Protein AF-A0A257JAF1-F1 (afdb_monomer_lite)

Radius of gyration: 20.78 Å; chains: 1; bounding box: 39×46×58 Å

Secondary structure (DSSP, 8-state):
-PPPPP--SS--S---------S-EEEEEEEEEHHHHHHH-SSS--EEEEEEEEE-SEEEEEE--SS-EEEEEEETTT--B-TT-EEEEEETTS-EEEEEE--TTSEEEE-S------TT-SSTT-EEEEEEEE--SS---TTPPPPEEEEE-

Structure (mmCIF, N/CA/C/O backbone):
data_AF-A0A257JAF1-F1
#
_entry.id   AF-A0A257JAF1-F1
#
loop_
_atom_site.group_PDB
_atom_site.id
_atom_site.type_symbol
_atom_site.label_atom_id
_atom_site.label_alt_id
_atom_site.label_comp_id
_atom_site.label_asym_id
_atom_site.label_entity_id
_atom_site.label_seq_id
_atom_site.pdbx_PDB_ins_code
_atom_site.Cartn_x
_atom_site.Cartn_y
_atom_site.Cartn_z
_atom_site.occupancy
_atom_site.B_iso_or_equiv
_atom_site.auth_seq_id
_atom_site.auth_comp_id
_atom_site.auth_asym_id
_atom_site.auth_atom_id
_atom_site.pdbx_PDB_model_num
ATOM 1 N N . MET A 1 1 ? 16.110 -12.989 -18.486 1.00 51.38 1 MET A N 1
ATOM 2 C CA . MET A 1 1 ? 14.698 -13.354 -18.706 1.00 51.38 1 MET A CA 1
ATOM 3 C C . MET A 1 1 ? 14.425 -13.085 -20.165 1.00 51.38 1 MET A C 1
ATOM 5 O O . MET A 1 1 ? 14.564 -11.940 -20.575 1.00 51.38 1 MET A O 1
ATOM 9 N N . ASP A 1 2 ? 14.159 -14.128 -20.942 1.00 52.47 2 ASP A N 1
ATOM 10 C CA . ASP A 1 2 ? 13.939 -13.983 -22.379 1.00 52.47 2 ASP A CA 1
ATOM 11 C C . ASP A 1 2 ? 12.472 -13.658 -22.639 1.00 52.47 2 ASP A C 1
ATOM 13 O O . ASP A 1 2 ? 11.571 -14.295 -22.089 1.00 52.47 2 ASP A O 1
ATOM 17 N N . LEU A 1 3 ? 12.238 -12.619 -23.437 1.00 56.19 3 LEU A N 1
ATOM 18 C CA . LEU A 1 3 ? 10.892 -12.210 -23.812 1.00 56.19 3 LEU A CA 1
ATOM 19 C C . LEU A 1 3 ? 10.287 -13.243 -24.784 1.00 56.19 3 LEU A C 1
ATOM 21 O O . LEU A 1 3 ? 11.004 -13.750 -25.651 1.00 56.19 3 LEU A O 1
ATOM 25 N N . PRO A 1 4 ? 8.980 -13.548 -24.679 1.00 59.84 4 PRO A N 1
ATOM 26 C CA . PRO A 1 4 ? 8.283 -14.417 -25.622 1.00 59.84 4 PRO A CA 1
ATOM 27 C C . PRO A 1 4 ? 8.478 -13.977 -27.080 1.00 59.84 4 PRO A C 1
ATOM 29 O O . PRO A 1 4 ? 8.394 -12.790 -27.396 1.00 59.84 4 PRO A O 1
ATOM 32 N N . ALA A 1 5 ? 8.716 -14.943 -27.971 1.00 59.00 5 ALA A N 1
ATOM 33 C CA . ALA A 1 5 ? 8.877 -14.693 -29.401 1.00 59.00 5 ALA A CA 1
ATOM 34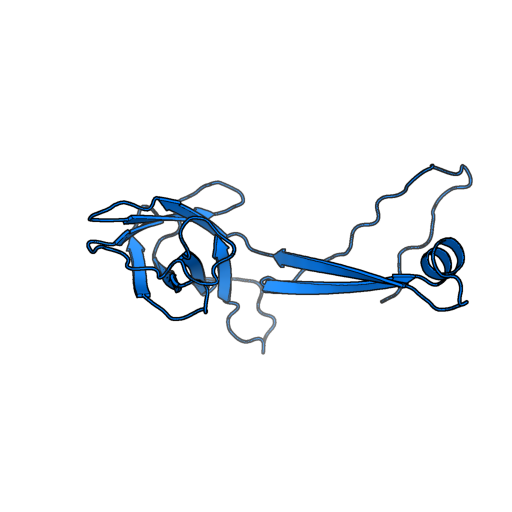 C C . ALA A 1 5 ? 7.529 -14.421 -30.097 1.00 59.00 5 ALA A C 1
ATOM 36 O O . ALA A 1 5 ? 6.511 -15.028 -29.764 1.00 59.00 5 ALA A O 1
ATOM 37 N N . LEU A 1 6 ? 7.552 -13.538 -31.101 1.00 59.78 6 LEU A N 1
ATOM 38 C CA . LEU A 1 6 ? 6.391 -13.144 -31.906 1.00 59.78 6 LEU A CA 1
ATOM 39 C C . LEU A 1 6 ? 5.778 -14.356 -32.633 1.00 59.78 6 LEU A C 1
ATOM 41 O O . LEU A 1 6 ? 6.484 -15.074 -33.344 1.00 59.78 6 LEU A O 1
ATOM 45 N N . GLN A 1 7 ? 4.460 -14.552 -32.522 1.00 59.47 7 GLN A N 1
ATOM 46 C CA . GLN A 1 7 ? 3.707 -15.468 -33.389 1.00 59.47 7 GLN A CA 1
ATOM 47 C C . GLN A 1 7 ? 2.904 -14.672 -34.435 1.00 59.47 7 GLN A C 1
ATOM 49 O O . GLN A 1 7 ? 1.971 -13.950 -34.086 1.00 59.47 7 GLN A O 1
ATOM 54 N N . GLY A 1 8 ? 3.231 -14.846 -35.723 1.00 60.41 8 GLY A N 1
ATOM 55 C CA . GLY A 1 8 ? 2.416 -14.382 -36.860 1.00 60.41 8 GLY A CA 1
ATOM 56 C C . GLY A 1 8 ? 3.054 -13.297 -37.742 1.00 60.41 8 GLY A C 1
ATOM 57 O O . GLY A 1 8 ? 3.823 -12.468 -37.271 1.00 60.41 8 GLY A O 1
ATOM 58 N N . GLY A 1 9 ? 2.736 -13.337 -39.044 1.00 58.94 9 GLY A N 1
ATOM 59 C CA . GLY A 1 9 ? 3.363 -12.531 -40.104 1.00 58.94 9 GLY A CA 1
ATOM 60 C C . GLY A 1 9 ? 2.667 -11.214 -40.469 1.00 58.94 9 GLY A C 1
ATOM 61 O O . GLY A 1 9 ? 3.108 -10.567 -41.413 1.00 58.94 9 GLY A O 1
ATOM 62 N N . ASP A 1 10 ? 1.611 -10.818 -39.753 1.00 62.03 10 ASP A N 1
ATOM 63 C CA . ASP A 1 10 ? 0.888 -9.566 -40.014 1.00 62.03 10 ASP A CA 1
ATOM 64 C C . ASP A 1 10 ? 1.233 -8.532 -38.922 1.00 62.03 10 ASP A C 1
ATOM 66 O O . ASP A 1 10 ? 1.007 -8.803 -37.733 1.00 62.03 10 ASP A O 1
ATOM 70 N N . PRO A 1 11 ? 1.836 -7.376 -39.262 1.00 57.84 11 PRO A N 1
ATOM 71 C CA . PRO A 1 11 ? 2.339 -6.432 -38.273 1.00 57.84 11 PRO A CA 1
ATOM 72 C C . PRO A 1 11 ? 1.179 -5.729 -37.561 1.00 57.84 11 PRO A C 1
ATOM 74 O O . PRO A 1 11 ? 0.606 -4.755 -38.049 1.00 57.84 11 PRO A O 1
ATOM 77 N N . ARG A 1 12 ? 0.847 -6.206 -36.359 1.00 63.00 12 ARG A N 1
ATOM 78 C CA . ARG A 1 12 ? -0.032 -5.484 -35.436 1.00 63.00 12 ARG A CA 1
ATOM 79 C C . ARG A 1 12 ? 0.712 -4.240 -34.914 1.00 63.00 12 ARG A C 1
ATOM 81 O O . ARG A 1 12 ? 1.862 -4.366 -34.495 1.00 63.00 12 ARG A O 1
ATOM 88 N N . PRO A 1 13 ? 0.098 -3.040 -34.922 1.00 62.28 13 PRO A N 1
ATOM 89 C CA . PRO A 1 13 ? 0.775 -1.785 -34.566 1.00 62.28 13 PRO A CA 1
ATOM 90 C C . PRO A 1 13 ? 1.218 -1.698 -33.094 1.00 62.28 13 PRO A C 1
ATOM 92 O O . PRO A 1 13 ? 2.053 -0.862 -32.759 1.00 62.28 13 PRO A O 1
ATOM 95 N N . PHE A 1 14 ? 0.698 -2.562 -32.220 1.00 69.75 14 PHE A N 1
ATOM 96 C CA . PHE A 1 14 ? 1.187 -2.791 -30.861 1.00 69.75 14 PHE A CA 1
ATOM 97 C C . PHE A 1 14 ? 0.813 -4.212 -30.413 1.00 69.75 14 PHE A C 1
ATOM 99 O O . PHE A 1 14 ? -0.211 -4.755 -30.831 1.00 69.75 14 PHE A O 1
ATOM 106 N N . GLU A 1 15 ? 1.641 -4.811 -29.558 1.00 71.69 15 GLU A N 1
ATOM 107 C CA . GLU A 1 15 ? 1.412 -6.126 -28.955 1.00 71.69 15 GLU A CA 1
ATOM 108 C C . GLU A 1 15 ? 1.581 -6.026 -27.438 1.00 71.69 15 GLU A C 1
ATOM 110 O O . GLU A 1 15 ? 2.452 -5.308 -26.945 1.00 71.69 15 GLU A O 1
ATOM 115 N N . VAL A 1 16 ? 0.719 -6.726 -26.700 1.00 82.69 16 VAL A N 1
ATOM 116 C CA . VAL A 1 16 ? 0.751 -6.774 -25.237 1.00 82.69 16 VAL A CA 1
ATOM 117 C C . VAL A 1 16 ? 1.288 -8.135 -24.829 1.00 82.69 16 VAL A C 1
ATOM 119 O O . VAL A 1 16 ? 0.655 -9.159 -25.076 1.00 82.69 16 VAL A O 1
ATOM 122 N N . ILE A 1 17 ? 2.458 -8.130 -24.198 1.00 82.44 17 ILE A N 1
ATOM 123 C CA . ILE A 1 17 ? 3.092 -9.323 -23.643 1.00 82.44 17 ILE A CA 1
ATOM 124 C C . ILE A 1 17 ? 2.976 -9.244 -22.122 1.00 82.44 17 ILE A C 1
ATOM 126 O O . ILE A 1 17 ? 3.363 -8.246 -21.515 1.00 82.44 17 ILE A O 1
ATOM 130 N N . GLY A 1 18 ? 2.433 -10.293 -21.505 1.00 85.00 18 GLY A N 1
ATOM 131 C CA . GLY A 1 18 ? 2.364 -10.398 -20.050 1.00 85.00 18 GLY A CA 1
ATOM 132 C C . GLY A 1 18 ? 3.727 -10.730 -19.442 1.00 85.00 18 GLY A C 1
ATOM 133 O O . GLY A 1 18 ? 4.457 -11.570 -19.966 1.00 85.00 18 GLY A O 1
ATOM 134 N N . ILE A 1 19 ? 4.047 -10.103 -18.310 1.00 88.56 19 ILE A N 1
ATOM 135 C CA . ILE A 1 19 ? 5.200 -10.458 -17.476 1.00 88.56 19 ILE A CA 1
ATOM 136 C C . ILE A 1 19 ? 4.657 -11.254 -16.283 1.00 88.56 19 ILE A C 1
ATOM 138 O O . ILE A 1 19 ? 3.928 -10.680 -15.472 1.00 88.56 19 ILE A O 1
ATOM 142 N N . PRO A 1 20 ? 4.935 -12.566 -16.178 1.00 88.12 20 PRO A N 1
ATOM 143 C CA . PRO A 1 20 ? 4.409 -13.376 -15.088 1.00 88.12 20 PRO A CA 1
ATOM 144 C C . PRO A 1 20 ? 5.118 -13.019 -13.776 1.00 88.12 20 PRO A C 1
ATOM 146 O O . PRO A 1 20 ? 6.302 -13.301 -13.611 1.00 88.12 20 PRO A O 1
ATOM 149 N N . LEU A 1 21 ? 4.382 -12.414 -12.844 1.00 88.75 21 LEU A N 1
ATOM 150 C CA . LEU A 1 21 ? 4.823 -12.158 -11.472 1.00 88.75 21 LEU A CA 1
ATOM 151 C C . LEU A 1 21 ? 4.020 -13.061 -10.535 1.00 88.75 21 LEU A C 1
ATOM 153 O O . LEU A 1 21 ? 2.852 -12.799 -10.261 1.00 88.75 21 LEU A O 1
ATOM 157 N N . THR A 1 22 ? 4.621 -14.172 -10.114 1.00 84.19 22 THR A N 1
ATOM 158 C CA . THR A 1 22 ? 3.922 -15.236 -9.373 1.00 84.19 22 THR A CA 1
ATOM 159 C C . THR A 1 22 ? 4.026 -15.105 -7.859 1.00 84.19 22 THR A C 1
ATOM 161 O O . THR A 1 22 ? 3.272 -15.754 -7.141 1.00 84.19 22 THR A O 1
ATOM 164 N N . GLU A 1 23 ? 4.965 -14.301 -7.367 1.00 84.38 23 GLU A N 1
ATOM 165 C CA . GLU A 1 23 ? 5.210 -14.129 -5.936 1.00 84.38 23 GLU A CA 1
ATOM 166 C C . GLU A 1 23 ? 4.528 -12.849 -5.425 1.00 84.38 23 GLU A C 1
ATOM 168 O O . GLU A 1 23 ? 4.681 -11.797 -6.056 1.00 84.38 23 GLU A O 1
ATOM 173 N N . PRO A 1 24 ? 3.798 -12.898 -4.294 1.00 86.81 24 PRO A N 1
ATOM 174 C CA . PRO A 1 24 ? 3.308 -11.696 -3.626 1.00 86.81 24 PRO A CA 1
ATOM 175 C C . PRO A 1 24 ? 4.450 -10.748 -3.247 1.00 86.81 24 PRO A C 1
ATOM 177 O O . PRO A 1 24 ? 5.554 -11.187 -2.924 1.00 86.81 24 PRO A O 1
ATOM 180 N N . GLY A 1 25 ? 4.174 -9.445 -3.247 1.00 88.62 25 GLY A N 1
ATOM 181 C CA . GLY A 1 25 ? 5.126 -8.414 -2.841 1.00 88.62 25 GLY A CA 1
ATOM 182 C C . GLY A 1 25 ? 5.245 -7.256 -3.826 1.00 88.62 25 GLY A C 1
ATOM 183 O O . GLY A 1 25 ? 4.540 -7.180 -4.834 1.00 88.62 25 GLY A O 1
ATOM 184 N N . TYR A 1 26 ? 6.139 -6.322 -3.504 1.00 91.56 26 TYR A N 1
ATOM 185 C CA . TYR A 1 26 ? 6.441 -5.174 -4.352 1.00 91.56 26 TYR A CA 1
ATOM 186 C C . TYR A 1 26 ? 7.624 -5.488 -5.272 1.00 91.56 26 TYR A C 1
ATOM 188 O O . TYR A 1 26 ? 8.748 -5.693 -4.815 1.00 91.56 26 TYR A O 1
ATOM 196 N N . HIS A 1 27 ? 7.361 -5.504 -6.573 1.00 92.12 27 HIS A N 1
ATOM 197 C CA . HIS A 1 27 ? 8.319 -5.792 -7.631 1.00 92.12 27 HIS A CA 1
ATOM 198 C C . HIS A 1 27 ? 8.674 -4.512 -8.378 1.00 92.12 27 HIS A C 1
ATOM 200 O O . HIS A 1 27 ? 7.805 -3.693 -8.680 1.00 92.12 27 HIS A O 1
ATOM 206 N N . VAL A 1 28 ? 9.947 -4.364 -8.735 1.00 95.00 28 VAL A N 1
ATOM 207 C CA . VAL A 1 28 ? 10.405 -3.331 -9.668 1.00 95.00 28 VAL A CA 1
ATOM 208 C C . VAL A 1 28 ? 10.855 -4.028 -10.938 1.00 95.00 28 VAL A C 1
ATOM 210 O O . VAL A 1 28 ? 11.779 -4.838 -10.914 1.00 95.00 28 VAL A O 1
ATOM 213 N N . VAL A 1 29 ? 10.193 -3.713 -12.046 1.00 93.94 29 VAL A N 1
ATOM 214 C CA . VAL A 1 29 ? 10.532 -4.250 -13.363 1.00 93.94 29 VAL A CA 1
ATOM 215 C C . VAL A 1 29 ? 11.223 -3.159 -14.161 1.00 93.94 29 VAL A C 1
ATOM 217 O O . VAL A 1 29 ? 10.673 -2.073 -14.349 1.00 93.94 29 VAL A O 1
ATOM 220 N N . GLU A 1 30 ? 12.422 -3.464 -14.646 1.00 94.62 30 GLU A N 1
ATOM 221 C CA . GLU A 1 30 ? 13.171 -2.637 -15.584 1.00 94.62 30 GLU A CA 1
ATOM 222 C C . GLU A 1 30 ? 13.385 -3.416 -16.883 1.00 94.62 30 GLU A C 1
ATOM 224 O O . GLU A 1 30 ? 13.796 -4.576 -16.863 1.00 94.62 30 GLU A O 1
ATOM 229 N N . ILE A 1 31 ? 13.100 -2.774 -18.015 1.00 91.88 31 ILE A N 1
ATOM 230 C CA . ILE A 1 31 ? 13.300 -3.348 -19.345 1.00 91.88 31 ILE A CA 1
ATOM 231 C C . ILE A 1 31 ? 14.227 -2.438 -20.138 1.00 91.88 31 ILE A C 1
ATOM 233 O O . ILE A 1 31 ? 13.923 -1.264 -20.361 1.00 91.88 31 ILE A O 1
ATOM 237 N N . GLU A 1 32 ? 15.337 -3.005 -20.599 1.00 94.62 32 GLU A N 1
ATOM 238 C CA . GLU A 1 32 ? 16.243 -2.369 -21.547 1.00 94.62 32 GLU A CA 1
ATOM 239 C C . GLU A 1 32 ? 15.691 -2.478 -22.977 1.00 94.62 32 GLU A C 1
ATOM 241 O O . GLU A 1 32 ? 15.257 -3.540 -23.424 1.00 94.62 32 GLU A O 1
ATOM 246 N N . SER A 1 33 ? 15.738 -1.380 -23.731 1.00 92.62 33 SER A N 1
ATOM 247 C CA . SER A 1 33 ? 15.380 -1.350 -25.144 1.00 92.62 33 SER A CA 1
ATOM 248 C C . SER A 1 33 ? 16.388 -0.549 -25.959 1.00 92.62 33 SER A C 1
ATOM 250 O O . SER A 1 33 ? 16.388 0.687 -25.986 1.00 92.62 33 SER A O 1
ATOM 252 N N . GLY A 1 34 ? 17.216 -1.277 -26.712 1.00 93.38 34 GLY A N 1
ATOM 253 C CA . GLY A 1 34 ? 18.100 -0.690 -27.717 1.00 93.38 34 GLY A CA 1
ATOM 254 C C . GLY A 1 34 ? 17.331 -0.007 -28.854 1.00 93.38 34 GLY A C 1
ATOM 255 O O . GLY A 1 34 ? 17.742 1.050 -29.326 1.00 93.38 34 GLY A O 1
ATOM 256 N N . ARG A 1 35 ? 16.181 -0.563 -29.267 1.00 90.94 35 ARG A N 1
ATOM 257 C CA . ARG A 1 35 ? 15.337 0.013 -30.332 1.00 90.94 35 ARG A CA 1
ATOM 258 C C . ARG A 1 35 ? 14.718 1.345 -29.913 1.00 90.94 35 ARG A C 1
ATOM 260 O O . ARG A 1 35 ? 14.685 2.279 -30.713 1.00 90.94 35 ARG A O 1
ATOM 267 N N . LEU A 1 36 ? 14.244 1.438 -28.670 1.00 91.50 36 LEU A N 1
ATOM 268 C CA . LEU A 1 36 ? 13.712 2.683 -28.121 1.00 91.50 36 LEU A CA 1
ATOM 269 C C . LEU A 1 36 ? 14.810 3.747 -28.039 1.00 91.50 36 LEU A C 1
ATOM 271 O O . LEU A 1 36 ? 14.611 4.865 -28.504 1.00 91.50 36 LEU A O 1
ATOM 275 N N . GLY A 1 37 ? 15.988 3.366 -27.539 1.00 95.56 37 GLY A N 1
ATOM 276 C CA . GLY A 1 37 ? 17.147 4.252 -27.474 1.00 95.56 37 GLY A CA 1
ATOM 277 C C . GLY A 1 37 ? 17.557 4.810 -28.837 1.00 95.56 37 GLY A C 1
ATOM 278 O O . GLY A 1 37 ? 17.667 6.020 -28.987 1.00 95.56 37 GLY A O 1
ATOM 279 N N . GLN A 1 38 ? 17.653 3.965 -29.869 1.00 94.69 38 GLN A N 1
ATOM 280 C CA . GLN A 1 38 ? 17.933 4.406 -31.246 1.00 94.69 38 GLN A CA 1
ATOM 281 C C . GLN A 1 38 ? 16.879 5.363 -31.821 1.00 94.69 38 GLN A C 1
ATOM 283 O O . GLN A 1 38 ? 17.188 6.124 -32.733 1.00 94.69 38 GLN A O 1
ATOM 288 N N . SER A 1 39 ? 15.641 5.301 -31.325 1.00 93.31 39 SER A N 1
ATOM 289 C CA . SER A 1 39 ? 14.531 6.116 -31.828 1.00 93.31 39 SER A CA 1
ATOM 290 C C . SER A 1 39 ? 14.417 7.472 -31.124 1.00 93.31 39 SER A C 1
ATOM 292 O O . SER A 1 39 ? 13.867 8.402 -31.707 1.00 93.31 39 SER A O 1
ATOM 294 N N . LEU A 1 40 ? 14.898 7.588 -29.879 1.00 94.75 40 LEU A N 1
ATOM 295 C CA . LEU A 1 40 ? 14.667 8.759 -29.021 1.00 94.75 40 LEU A CA 1
ATOM 296 C C . LEU A 1 40 ? 15.943 9.468 -28.548 1.00 94.75 40 LEU A C 1
ATOM 298 O O . LEU A 1 40 ? 15.869 10.626 -28.140 1.00 94.75 40 LEU A O 1
ATOM 302 N N . LEU A 1 41 ? 17.104 8.807 -28.576 1.00 94.50 41 LEU A N 1
ATOM 303 C CA . LEU A 1 41 ? 18.366 9.377 -28.106 1.00 94.50 41 LEU A CA 1
ATOM 304 C C . LEU A 1 41 ? 19.248 9.821 -29.276 1.00 94.50 41 LEU A C 1
ATOM 306 O O . LEU A 1 41 ? 19.366 9.140 -30.291 1.00 94.50 41 LEU A O 1
ATOM 310 N N . ALA A 1 42 ? 19.925 10.960 -29.106 1.00 93.44 42 ALA A N 1
ATOM 311 C CA . ALA A 1 42 ? 20.915 11.444 -30.071 1.00 93.44 42 ALA A CA 1
ATOM 312 C C . ALA A 1 42 ? 22.175 10.557 -30.109 1.00 93.44 42 ALA A C 1
ATOM 314 O O . ALA A 1 42 ? 22.805 10.395 -31.153 1.00 93.44 42 ALA A O 1
ATOM 315 N N . SER A 1 43 ? 22.547 9.975 -28.966 1.00 91.94 43 SER A N 1
ATOM 316 C CA . SER A 1 43 ? 23.598 8.965 -28.864 1.00 91.94 43 SER A CA 1
ATOM 317 C C . SER A 1 43 ? 23.009 7.565 -29.052 1.00 91.94 43 SER A C 1
ATOM 319 O O . SER A 1 43 ? 21.896 7.280 -28.619 1.00 91.94 43 SER A O 1
ATOM 321 N N . LYS A 1 44 ? 23.769 6.652 -29.672 1.00 89.06 44 LYS A N 1
ATOM 322 C CA . LYS A 1 44 ? 23.367 5.244 -29.852 1.00 89.06 44 LYS A CA 1
ATOM 323 C C . LYS A 1 44 ? 23.509 4.449 -28.546 1.00 89.06 44 LYS A C 1
ATOM 325 O O . LYS A 1 44 ? 24.353 3.562 -28.448 1.00 89.06 44 LYS A O 1
ATOM 330 N N . ALA A 1 45 ? 22.705 4.794 -27.548 1.00 95.31 45 ALA A N 1
ATOM 331 C CA . ALA A 1 45 ? 22.631 4.128 -26.251 1.00 95.31 45 ALA A CA 1
ATOM 332 C C . ALA A 1 45 ? 21.253 3.463 -26.061 1.00 95.31 45 ALA A C 1
ATOM 334 O O . ALA A 1 45 ? 20.283 3.907 -26.680 1.00 95.31 45 ALA A O 1
ATOM 335 N N . PRO A 1 46 ? 21.134 2.406 -25.237 1.00 96.06 46 PRO A N 1
ATOM 336 C CA . PRO A 1 46 ? 19.837 1.840 -24.881 1.00 96.06 46 PRO A CA 1
ATOM 337 C C . PRO A 1 46 ? 19.049 2.774 -23.950 1.00 96.06 46 PRO A C 1
ATOM 339 O O . PRO A 1 46 ? 19.623 3.563 -23.199 1.00 96.06 46 PRO A O 1
ATOM 342 N N . MET A 1 47 ? 17.720 2.655 -23.976 1.00 95.69 47 MET A N 1
ATOM 343 C CA . MET A 1 47 ? 16.833 3.255 -22.973 1.00 95.69 47 MET A CA 1
ATOM 344 C C . MET A 1 47 ? 16.277 2.191 -22.033 1.00 95.69 47 MET A C 1
ATOM 346 O O . MET A 1 47 ? 16.105 1.045 -22.435 1.00 95.69 47 MET A O 1
ATOM 350 N N . TYR A 1 48 ? 15.936 2.600 -20.812 1.00 95.06 48 TYR A N 1
ATOM 351 C CA . TYR A 1 48 ? 15.355 1.736 -19.787 1.00 95.06 48 TYR A CA 1
ATOM 352 C C . TYR A 1 48 ? 13.970 2.247 -19.406 1.00 95.06 48 TYR A C 1
ATOM 354 O O . TYR A 1 48 ? 13.802 3.434 -19.118 1.00 95.06 48 TYR A O 1
ATOM 362 N N . VAL A 1 49 ? 12.984 1.354 -19.392 1.00 93.06 49 VAL A N 1
ATOM 363 C CA . VAL A 1 49 ? 11.626 1.639 -18.914 1.00 93.06 49 VAL A CA 1
ATOM 364 C C . VAL A 1 49 ? 11.428 0.912 -17.594 1.00 93.06 49 VAL A C 1
ATOM 366 O O . VAL A 1 49 ? 11.752 -0.268 -17.490 1.00 93.06 49 VAL A O 1
ATOM 369 N N . ARG A 1 50 ? 10.922 1.622 -16.583 1.00 94.88 50 ARG A N 1
ATOM 370 C CA . ARG A 1 50 ? 10.776 1.121 -15.212 1.00 94.88 50 ARG A CA 1
ATOM 371 C C . ARG A 1 50 ? 9.332 1.227 -14.760 1.00 94.88 50 ARG A C 1
ATOM 373 O O . ARG A 1 50 ? 8.677 2.226 -15.048 1.00 94.88 50 ARG A O 1
ATOM 380 N N . THR A 1 51 ? 8.866 0.238 -14.010 1.00 95.12 51 THR A N 1
ATOM 381 C CA . THR A 1 51 ? 7.569 0.292 -13.334 1.00 95.12 51 THR A CA 1
ATOM 382 C C . THR A 1 51 ? 7.607 -0.470 -12.011 1.00 95.12 51 THR A C 1
ATOM 384 O O . THR A 1 51 ? 8.369 -1.428 -11.862 1.00 95.12 51 THR A O 1
ATOM 387 N N . GLY A 1 52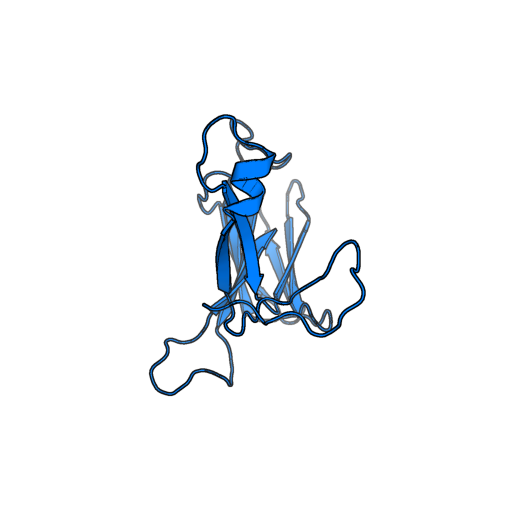 ? 6.809 -0.017 -11.046 1.00 94.75 52 GLY A N 1
ATOM 388 C CA . GLY A 1 52 ? 6.589 -0.691 -9.768 1.00 94.75 52 GLY A CA 1
ATOM 389 C C . GLY A 1 52 ? 5.258 -1.434 -9.790 1.00 94.75 52 GLY A C 1
ATOM 390 O O . GLY A 1 52 ? 4.269 -0.912 -10.302 1.00 94.75 52 GLY A O 1
ATOM 391 N N . ILE A 1 53 ? 5.229 -2.655 -9.260 1.00 94.38 53 ILE A N 1
ATOM 392 C CA . ILE A 1 53 ? 4.050 -3.525 -9.259 1.00 94.38 53 ILE A CA 1
ATOM 393 C C . ILE A 1 53 ? 3.888 -4.113 -7.862 1.00 94.38 53 ILE A C 1
ATOM 395 O O . ILE A 1 53 ? 4.812 -4.729 -7.344 1.00 94.38 53 ILE A O 1
ATOM 399 N N . LEU A 1 54 ? 2.713 -3.951 -7.260 1.00 94.06 54 LEU A N 1
ATOM 400 C CA . LEU A 1 54 ? 2.364 -4.615 -6.008 1.00 94.06 54 LEU A CA 1
ATOM 401 C C . LEU A 1 54 ? 1.465 -5.816 -6.310 1.00 94.06 54 LEU A C 1
ATOM 403 O O . LEU A 1 54 ? 0.328 -5.647 -6.745 1.00 94.06 54 LEU A O 1
ATOM 407 N N . VAL A 1 55 ? 1.984 -7.022 -6.087 1.00 93.38 55 VAL A N 1
ATOM 408 C CA . VAL A 1 55 ? 1.224 -8.271 -6.186 1.00 93.38 55 VAL A CA 1
ATOM 409 C C . VAL A 1 55 ? 0.671 -8.586 -4.800 1.00 93.38 55 VAL A C 1
ATOM 411 O O . VAL A 1 55 ? 1.420 -8.975 -3.908 1.00 93.38 55 VAL A O 1
ATOM 414 N N . THR A 1 56 ? -0.631 -8.385 -4.614 1.00 93.69 56 THR A N 1
ATOM 415 C CA . THR A 1 56 ? -1.318 -8.568 -3.329 1.00 93.69 56 THR A CA 1
ATOM 416 C C . THR A 1 56 ? -2.763 -9.008 -3.545 1.00 93.69 56 THR A C 1
ATOM 418 O O . THR A 1 56 ? -3.353 -8.691 -4.580 1.00 93.69 56 THR A O 1
ATOM 421 N N . ASN A 1 57 ? -3.349 -9.713 -2.572 1.00 94.12 57 ASN A N 1
ATOM 422 C CA . ASN A 1 57 ? -4.800 -9.884 -2.486 1.00 94.12 57 ASN A CA 1
ATOM 423 C C . ASN A 1 57 ? -5.414 -9.059 -1.342 1.00 94.12 57 ASN A C 1
ATOM 425 O O . ASN A 1 57 ? -6.549 -9.314 -0.943 1.00 94.12 57 ASN A O 1
ATOM 429 N N . LEU A 1 58 ? -4.700 -8.069 -0.807 1.00 96.12 58 LEU A N 1
ATOM 430 C CA . LEU A 1 58 ? -5.235 -7.098 0.140 1.00 96.12 58 LEU A CA 1
ATOM 431 C C . LEU A 1 58 ? -5.639 -5.809 -0.586 1.00 96.12 58 LEU A C 1
ATOM 433 O O . LEU A 1 58 ? -4.923 -5.288 -1.438 1.00 96.12 58 LEU A O 1
ATOM 437 N N . GLY A 1 59 ? -6.790 -5.265 -0.211 1.00 96.31 59 GLY A N 1
ATOM 438 C CA . GLY A 1 59 ? -7.198 -3.898 -0.507 1.00 96.31 59 GLY A CA 1
ATOM 439 C C . GLY A 1 59 ? -7.293 -3.115 0.795 1.00 96.31 59 GLY A C 1
ATOM 440 O O . GLY A 1 59 ? -7.958 -3.562 1.728 1.00 96.31 59 GLY A O 1
ATOM 441 N N . VAL A 1 60 ? -6.642 -1.953 0.875 1.00 97.25 60 VAL A N 1
ATOM 442 C CA . VAL A 1 60 ? -6.759 -1.040 2.020 1.00 97.25 60 VAL A CA 1
ATOM 443 C C . VAL A 1 60 ? -7.476 0.236 1.596 1.00 97.25 60 VAL A C 1
ATOM 445 O O . VAL A 1 60 ? -7.114 0.892 0.624 1.00 97.25 60 VAL A O 1
ATOM 448 N N . HIS A 1 61 ? -8.519 0.586 2.341 1.00 97.31 61 HIS A N 1
ATOM 449 C CA . HIS A 1 61 ? -9.274 1.819 2.174 1.00 97.31 61 HIS A CA 1
ATOM 450 C C . HIS A 1 61 ? -9.081 2.676 3.413 1.00 97.31 61 HIS A C 1
ATOM 452 O O . HIS A 1 61 ? -9.178 2.173 4.534 1.00 97.31 61 HIS A O 1
ATOM 458 N N . PHE A 1 62 ? -8.859 3.971 3.225 1.00 96.38 62 PHE A N 1
ATOM 459 C CA . PHE A 1 62 ? -8.643 4.884 4.335 1.00 96.38 62 PHE A CA 1
ATOM 460 C C . PHE A 1 62 ? -9.583 6.081 4.258 1.00 96.38 62 PHE A C 1
ATOM 462 O O . PHE A 1 62 ? -9.701 6.742 3.226 1.00 96.38 62 PHE A O 1
ATOM 469 N N . LYS A 1 63 ? -10.259 6.364 5.372 1.00 95.56 63 LYS A N 1
ATOM 470 C CA . LYS A 1 63 ? -11.073 7.564 5.549 1.00 95.56 63 LYS A CA 1
ATOM 471 C C . LYS A 1 63 ? -10.496 8.380 6.707 1.00 95.56 63 LYS A C 1
ATOM 473 O O . LYS A 1 63 ? -10.711 7.995 7.862 1.00 95.56 63 LYS A O 1
ATOM 478 N N . PRO A 1 64 ? -9.802 9.497 6.429 1.00 93.00 64 PRO A N 1
ATOM 479 C CA . PRO A 1 64 ? -9.367 10.401 7.478 1.00 93.00 64 PRO A CA 1
ATOM 480 C C . PRO A 1 64 ? -10.563 11.158 8.067 1.00 93.00 64 PRO A C 1
ATOM 482 O O . PRO A 1 64 ? -11.524 11.496 7.368 1.00 93.00 64 PRO A O 1
ATOM 485 N N . GLY A 1 65 ? -10.482 11.467 9.355 1.00 92.44 65 GLY A N 1
ATOM 486 C CA . GLY A 1 65 ? -11.366 12.412 10.030 1.00 92.44 65 GLY A CA 1
ATOM 487 C C . GLY A 1 65 ? -10.593 13.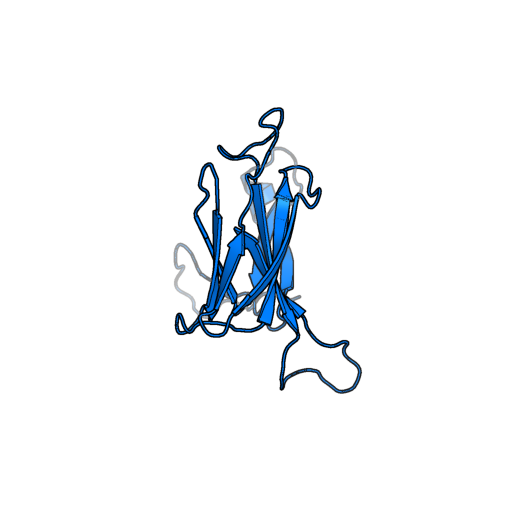230 11.062 1.00 92.44 65 GLY A C 1
ATOM 488 O O . GLY A 1 65 ? -9.448 12.919 11.378 1.00 92.44 65 GLY A O 1
ATOM 489 N N . ARG A 1 66 ? -11.209 14.311 11.560 1.00 91.50 66 ARG A N 1
ATOM 490 C CA . ARG A 1 66 ? -10.540 15.258 12.476 1.00 91.50 66 ARG A CA 1
ATOM 491 C C . ARG A 1 66 ? -10.184 14.619 13.819 1.00 91.50 66 ARG A C 1
ATOM 493 O O . ARG A 1 66 ? -9.052 14.730 14.261 1.00 91.50 66 ARG A O 1
ATOM 500 N N . GLU A 1 67 ? -11.148 13.925 14.416 1.00 94.12 67 GLU A N 1
ATOM 501 C CA . GLU A 1 67 ? -11.007 13.307 15.744 1.00 94.12 67 GLU A CA 1
ATOM 502 C C . GLU A 1 67 ? -10.766 11.797 15.678 1.00 94.12 67 GLU A C 1
ATOM 504 O O . GLU A 1 67 ? -10.272 11.182 16.619 1.00 94.12 67 GLU A O 1
ATOM 509 N N . SER A 1 68 ? -11.165 11.175 14.569 1.00 96.06 68 SER A N 1
ATOM 510 C CA . SER A 1 68 ? -11.007 9.743 14.349 1.00 96.06 68 SER A CA 1
ATOM 511 C C . SER A 1 68 ? -10.893 9.433 12.867 1.00 96.06 68 SER A C 1
ATOM 513 O O . SER A 1 68 ? -11.425 10.159 12.028 1.00 96.06 68 SER A O 1
ATOM 515 N N . SER A 1 69 ? -10.202 8.344 12.555 1.00 96.75 69 SER A N 1
ATOM 516 C CA . SER A 1 69 ? -10.031 7.839 11.192 1.00 96.75 69 SER A CA 1
ATOM 517 C C . SER A 1 69 ? -10.361 6.350 11.130 1.00 96.75 69 SER A C 1
ATOM 519 O O . SER A 1 69 ? -10.407 5.664 12.154 1.00 96.75 69 SER A O 1
ATOM 521 N N . LEU A 1 70 ? -10.603 5.841 9.926 1.00 98.00 70 LEU A N 1
ATOM 522 C CA . LEU A 1 70 ? -10.933 4.437 9.702 1.00 98.00 70 LEU A CA 1
ATOM 523 C C . LEU A 1 70 ? -10.075 3.872 8.575 1.00 98.00 70 LEU A C 1
ATOM 525 O O . LEU A 1 70 ? -10.118 4.382 7.455 1.00 98.00 70 LEU A O 1
ATOM 529 N N . ALA A 1 71 ? -9.367 2.784 8.864 1.00 98.31 71 ALA A N 1
ATOM 530 C CA . ALA A 1 71 ? -8.859 1.886 7.838 1.00 98.31 71 ALA A CA 1
ATOM 531 C C . ALA A 1 71 ? -9.811 0.692 7.691 1.00 98.31 71 ALA A C 1
ATOM 533 O O . ALA A 1 71 ? -10.284 0.141 8.687 1.00 98.31 71 ALA A O 1
ATOM 534 N N . TRP A 1 72 ? -10.092 0.288 6.457 1.00 98.50 72 TRP A N 1
ATOM 535 C CA . TRP A 1 72 ? -10.875 -0.902 6.143 1.00 98.50 72 TRP A CA 1
ATOM 536 C C . TRP A 1 72 ? -10.087 -1.777 5.175 1.00 98.50 72 TRP A C 1
ATOM 538 O O . TRP A 1 72 ? -9.741 -1.331 4.082 1.00 98.50 72 TRP A O 1
ATOM 548 N N . VAL A 1 73 ? -9.772 -2.999 5.600 1.00 98.50 73 VAL A N 1
ATOM 549 C CA . VAL A 1 73 ? -9.000 -3.971 4.827 1.00 98.50 73 VAL A CA 1
ATOM 550 C C . VAL A 1 73 ? -9.934 -5.056 4.310 1.00 98.50 73 VAL A C 1
ATOM 552 O O . VAL A 1 73 ? -10.675 -5.685 5.074 1.00 98.50 73 VAL A O 1
ATOM 555 N N . THR A 1 74 ? -9.883 -5.276 3.002 1.00 98.12 74 THR A N 1
ATOM 556 C CA . THR A 1 74 ? -10.666 -6.286 2.294 1.00 98.12 74 THR A CA 1
ATOM 557 C C . THR A 1 74 ? -9.771 -7.189 1.449 1.00 98.12 74 THR A C 1
ATOM 559 O O . THR A 1 74 ? -8.603 -6.875 1.222 1.00 98.12 74 THR A O 1
ATOM 562 N N . SER A 1 75 ? -10.298 -8.326 0.995 1.00 96.88 75 SER A N 1
ATOM 563 C CA . SER A 1 75 ? -9.662 -9.104 -0.060 1.00 96.88 75 SER A CA 1
ATOM 564 C C . SER A 1 75 ? -9.884 -8.402 -1.398 1.00 96.88 75 SER A C 1
ATOM 566 O O . SER A 1 75 ? -11.003 -7.984 -1.700 1.00 96.88 75 SER A O 1
ATOM 568 N N . LEU A 1 76 ? -8.836 -8.257 -2.201 1.00 95.50 76 LEU A N 1
ATOM 569 C CA . LEU A 1 76 ? -8.899 -7.514 -3.459 1.00 95.50 76 LEU A CA 1
ATOM 570 C C . LEU A 1 76 ? -9.800 -8.214 -4.489 1.00 95.50 76 LEU A C 1
ATOM 572 O O . LEU A 1 76 ? -10.514 -7.564 -5.246 1.00 95.50 76 LEU A O 1
ATOM 576 N N . ASP A 1 77 ? -9.800 -9.544 -4.484 1.00 94.81 77 ASP A N 1
ATOM 577 C CA . ASP A 1 77 ? -10.542 -10.387 -5.421 1.00 94.81 77 ASP A CA 1
ATOM 578 C C . ASP A 1 77 ? -12.063 -10.435 -5.189 1.00 94.81 77 ASP A C 1
ATOM 580 O O . ASP A 1 77 ? -12.833 -10.598 -6.136 1.00 94.81 77 ASP A O 1
ATOM 584 N N . ARG A 1 78 ? -12.509 -10.337 -3.931 1.00 96.31 78 ARG A N 1
ATOM 585 C CA . ARG A 1 78 ? -13.913 -10.560 -3.534 1.00 96.31 78 ARG A CA 1
ATOM 586 C C . ARG A 1 78 ? -14.491 -9.469 -2.639 1.00 96.31 78 ARG A C 1
ATOM 588 O O . ARG A 1 78 ? -15.647 -9.589 -2.237 1.00 96.31 78 ARG A O 1
ATOM 595 N N . ALA A 1 79 ? -13.711 -8.442 -2.304 1.00 96.12 79 ALA A N 1
ATOM 596 C CA . ALA A 1 79 ? -14.084 -7.375 -1.376 1.00 96.12 79 ALA A CA 1
ATOM 597 C C . ALA A 1 79 ? -14.565 -7.896 -0.004 1.00 96.12 79 ALA A C 1
ATOM 599 O O . ALA A 1 79 ? -15.413 -7.284 0.648 1.00 96.12 79 ALA A O 1
ATOM 600 N N . GLN A 1 80 ? -14.051 -9.048 0.444 1.00 97.94 80 GLN A N 1
ATOM 601 C CA . GLN A 1 80 ? -14.434 -9.632 1.733 1.00 97.94 80 GLN A CA 1
ATOM 602 C C . GLN A 1 80 ? -13.614 -9.013 2.866 1.00 97.94 80 GLN A C 1
ATOM 604 O O . GLN A 1 80 ? -12.417 -8.817 2.683 1.00 97.94 80 GLN A O 1
ATOM 609 N N . PRO A 1 81 ? -14.192 -8.745 4.048 1.00 98.12 81 PRO A N 1
ATOM 610 C CA . PRO A 1 81 ? -13.429 -8.233 5.181 1.00 98.12 81 PRO A CA 1
ATOM 611 C C . PRO A 1 81 ? -12.254 -9.134 5.583 1.00 98.12 81 PRO A C 1
ATOM 613 O O . PRO A 1 81 ? -12.426 -10.343 5.738 1.00 98.12 81 PRO A O 1
ATOM 616 N N . VAL A 1 82 ? -11.078 -8.544 5.817 1.00 97.88 82 VAL A N 1
ATOM 617 C CA . VAL A 1 82 ? -9.889 -9.271 6.291 1.00 97.88 82 VAL A CA 1
ATOM 618 C C . VAL A 1 82 ? -9.632 -8.933 7.753 1.00 97.88 82 VAL A C 1
ATOM 620 O O . VAL A 1 82 ? -9.178 -7.836 8.077 1.00 97.88 82 VAL A O 1
ATOM 623 N N . ALA A 1 83 ? -9.908 -9.885 8.643 1.00 97.94 83 ALA A N 1
ATOM 624 C CA . ALA A 1 83 ? -9.703 -9.735 10.081 1.00 97.94 83 ALA A CA 1
ATOM 625 C C . ALA A 1 83 ? -8.244 -9.977 10.510 1.00 97.94 83 ALA A C 1
ATOM 627 O O . ALA A 1 83 ? -7.542 -10.850 9.981 1.00 97.94 83 ALA A O 1
ATOM 628 N N . GLY A 1 84 ? -7.791 -9.237 11.523 1.00 97.44 84 GLY A N 1
ATOM 629 C CA . GLY A 1 84 ? -6.445 -9.339 12.084 1.00 97.44 84 GLY A CA 1
ATOM 630 C C . GLY A 1 84 ? -5.328 -9.022 11.087 1.00 97.44 84 GLY A C 1
ATOM 631 O O . GLY A 1 84 ? -4.269 -9.643 11.175 1.00 97.44 84 GLY A O 1
ATOM 632 N N . ALA A 1 85 ? -5.580 -8.164 10.098 1.00 97.69 85 ALA A N 1
ATOM 633 C CA . ALA A 1 85 ? -4.527 -7.521 9.319 1.00 97.69 85 ALA A CA 1
ATOM 634 C C . ALA A 1 85 ? -3.896 -6.423 10.181 1.00 97.69 85 ALA A C 1
ATOM 636 O O . ALA A 1 85 ? -4.614 -5.674 10.848 1.00 97.69 85 ALA A O 1
ATOM 637 N N . GLU A 1 86 ? -2.572 -6.341 10.191 1.00 98.19 86 GLU A N 1
ATOM 638 C CA . GLU A 1 86 ? -1.847 -5.248 10.827 1.00 98.19 86 GLU A CA 1
ATOM 639 C C . GLU A 1 86 ? -1.980 -4.004 9.958 1.00 98.19 86 GLU A C 1
ATOM 641 O O . GLU A 1 86 ? -1.789 -4.065 8.749 1.00 98.19 86 GLU A O 1
ATOM 646 N N . VAL A 1 87 ? -2.314 -2.871 10.565 1.00 98.38 87 VAL A N 1
ATOM 647 C CA . VAL A 1 87 ? -2.427 -1.582 9.884 1.00 98.38 87 VAL A CA 1
ATOM 648 C C . VAL A 1 87 ? -1.474 -0.605 10.549 1.00 98.38 87 VAL A C 1
ATOM 650 O O . VAL A 1 87 ? -1.521 -0.423 11.768 1.00 98.38 87 VAL A O 1
ATOM 653 N N . THR A 1 88 ? -0.639 0.056 9.750 1.00 98.00 88 THR A N 1
ATOM 654 C CA . THR A 1 88 ? 0.191 1.176 10.203 1.00 98.00 88 THR A CA 1
ATOM 655 C C . THR A 1 88 ? -0.156 2.419 9.400 1.00 98.00 88 THR A C 1
ATOM 657 O O . THR A 1 88 ? -0.176 2.401 8.172 1.00 98.00 88 THR A O 1
ATOM 660 N N . VAL A 1 89 ? -0.404 3.520 10.105 1.00 96.69 89 VAL A N 1
ATOM 661 C CA . VAL A 1 89 ? -0.490 4.847 9.496 1.00 96.69 89 VAL A CA 1
ATOM 662 C C . VAL A 1 89 ? 0.863 5.516 9.664 1.00 96.69 89 VAL A C 1
ATOM 664 O O . VAL A 1 89 ? 1.354 5.646 10.787 1.00 96.69 89 VAL A O 1
ATOM 667 N N . HIS A 1 90 ? 1.451 5.943 8.558 1.00 94.44 90 HIS A N 1
ATOM 668 C CA . HIS A 1 90 ? 2.702 6.678 8.506 1.00 94.44 90 HIS A CA 1
ATOM 669 C C . HIS A 1 90 ? 2.447 8.130 8.097 1.00 94.44 90 HIS A C 1
ATOM 671 O O . HIS A 1 90 ? 1.466 8.421 7.411 1.00 94.44 90 HIS A O 1
ATOM 677 N N . ASP A 1 91 ? 3.349 9.031 8.475 1.00 91.38 91 ASP A N 1
ATOM 678 C CA . ASP A 1 91 ? 3.500 10.287 7.743 1.00 91.38 91 ASP A CA 1
ATOM 679 C C . ASP A 1 91 ? 4.204 10.049 6.393 1.00 91.38 91 ASP A C 1
ATOM 681 O O . ASP A 1 91 ? 4.690 8.951 6.100 1.00 91.38 91 ASP A O 1
ATOM 685 N N . CYS A 1 92 ? 4.293 11.086 5.561 1.00 87.50 92 CYS A N 1
ATOM 686 C CA . CYS A 1 92 ? 4.874 10.984 4.222 1.00 87.50 92 CYS A CA 1
ATOM 687 C C . CYS A 1 92 ? 6.389 10.708 4.205 1.00 87.50 92 CYS A C 1
ATOM 689 O O . CYS A 1 92 ? 6.939 10.420 3.144 1.00 87.50 92 CYS A O 1
ATOM 691 N N . THR A 1 93 ? 7.066 10.769 5.358 1.00 88.06 93 THR A N 1
ATOM 692 C CA . THR A 1 93 ? 8.477 10.374 5.510 1.00 88.06 93 THR A CA 1
ATOM 693 C C . THR A 1 93 ? 8.634 8.910 5.929 1.00 88.06 93 THR A C 1
ATOM 695 O O . THR A 1 93 ? 9.751 8.411 6.049 1.00 88.06 93 THR A O 1
ATOM 698 N N . GLY A 1 94 ? 7.518 8.204 6.144 1.00 89.19 94 GLY A N 1
ATOM 699 C CA . GLY A 1 94 ? 7.483 6.819 6.601 1.00 89.19 94 GLY A CA 1
ATOM 700 C C . GLY A 1 94 ? 7.475 6.667 8.124 1.00 89.19 94 GLY A C 1
ATOM 701 O O . GLY A 1 94 ? 7.471 5.534 8.620 1.00 89.19 94 GLY A O 1
ATOM 702 N N . LYS A 1 95 ? 7.436 7.760 8.900 1.00 92.00 95 LYS A N 1
ATOM 703 C CA . LYS A 1 95 ? 7.387 7.680 10.366 1.00 92.00 95 LYS A CA 1
ATOM 704 C C . LYS A 1 95 ? 6.015 7.158 10.806 1.00 92.00 95 LYS A C 1
ATOM 706 O O . LYS A 1 95 ? 5.002 7.734 10.420 1.00 92.00 95 LYS A O 1
ATOM 711 N N . PRO A 1 96 ? 5.948 6.113 11.649 1.00 95.19 96 PRO A N 1
ATOM 712 C CA . PRO A 1 96 ? 4.677 5.589 12.134 1.00 95.19 96 PRO A CA 1
ATOM 713 C C . PRO A 1 96 ? 4.006 6.588 13.090 1.00 95.19 96 PRO A C 1
ATOM 715 O O . PRO A 1 96 ? 4.598 6.996 14.091 1.00 95.19 96 PRO A O 1
ATOM 718 N N . LEU A 1 97 ? 2.759 6.945 12.791 1.00 95.19 97 LEU A N 1
ATOM 719 C CA . LEU A 1 97 ? 1.884 7.779 13.620 1.00 95.19 97 LEU A CA 1
ATOM 720 C C . LEU A 1 97 ? 0.930 6.929 14.465 1.00 95.19 97 LEU A C 1
ATOM 722 O O . LEU A 1 97 ? 0.589 7.300 15.586 1.00 95.19 97 LEU A O 1
ATOM 726 N N . TRP A 1 98 ? 0.501 5.784 13.931 1.00 97.56 98 TRP A N 1
ATOM 727 C CA . TRP A 1 98 ? -0.421 4.873 14.604 1.00 97.56 98 TRP A CA 1
ATOM 728 C C . TRP A 1 98 ? -0.248 3.434 14.107 1.00 97.56 98 TRP A C 1
ATOM 730 O O . TRP A 1 98 ? 0.116 3.217 12.950 1.00 97.56 98 TRP A O 1
ATOM 740 N N . ARG A 1 99 ? -0.534 2.453 14.971 1.00 98.12 99 ARG A N 1
ATOM 741 C CA . ARG A 1 99 ? -0.590 1.023 14.633 1.00 98.12 99 ARG A CA 1
ATOM 742 C C . ARG A 1 99 ? -1.781 0.347 15.297 1.00 98.12 99 ARG A C 1
ATOM 744 O O . ARG A 1 99 ? -2.100 0.652 16.444 1.00 98.12 99 ARG A O 1
ATOM 751 N N . GLY A 1 100 ? -2.357 -0.634 14.616 1.00 98.06 100 GLY A N 1
ATOM 752 C CA . GLY A 1 100 ? -3.387 -1.500 15.174 1.00 98.06 100 GLY A CA 1
ATOM 753 C C . GLY A 1 100 ? -3.679 -2.691 14.276 1.00 98.06 100 GLY A C 1
ATOM 754 O O . GLY A 1 100 ? -2.956 -2.953 13.319 1.00 98.06 100 GLY A O 1
ATOM 755 N N . THR A 1 101 ? -4.735 -3.429 14.600 1.00 98.31 101 THR A N 1
ATOM 756 C CA . THR A 1 101 ? -5.180 -4.589 13.823 1.00 98.31 101 THR A CA 1
ATOM 757 C C . THR A 1 101 ? -6.653 -4.466 13.468 1.00 98.31 101 THR A C 1
ATOM 759 O O . THR A 1 101 ? -7.417 -3.809 14.179 1.00 98.31 101 THR A O 1
ATOM 762 N N . THR A 1 102 ? -7.053 -5.063 12.349 1.00 98.69 102 THR A N 1
ATOM 763 C CA . THR A 1 102 ? -8.452 -5.055 11.923 1.00 98.69 102 THR A CA 1
ATOM 764 C C . THR A 1 102 ? -9.327 -5.999 12.749 1.00 98.69 102 THR A C 1
ATOM 766 O O . THR A 1 102 ? -8.918 -7.107 13.104 1.00 98.69 102 THR A O 1
ATOM 769 N N . ASP A 1 103 ? -10.560 -5.574 13.020 1.00 98.44 103 ASP A N 1
ATOM 770 C CA . ASP A 1 103 ? -11.603 -6.379 13.658 1.00 98.44 103 ASP A CA 1
ATOM 771 C C . ASP A 1 103 ? -12.189 -7.450 12.711 1.00 98.44 103 ASP A C 1
ATOM 773 O O . ASP A 1 103 ? -11.762 -7.613 11.566 1.00 98.44 103 ASP A O 1
ATOM 777 N N . ALA A 1 104 ? -13.200 -8.191 13.178 1.00 98.19 104 ALA A N 1
ATOM 778 C CA . ALA A 1 104 ? -13.890 -9.218 12.389 1.00 98.19 104 ALA A CA 1
ATOM 779 C C . ALA A 1 104 ? -14.573 -8.673 11.116 1.00 98.19 104 ALA A C 1
ATOM 781 O O . ALA A 1 104 ? -14.887 -9.434 10.204 1.00 98.19 104 ALA A O 1
ATOM 782 N N . GLN A 1 105 ? -14.806 -7.363 11.049 1.00 98.31 105 GLN A N 1
ATOM 783 C CA . GLN A 1 105 ? -15.369 -6.647 9.908 1.00 98.31 105 GLN A CA 1
ATOM 784 C C . GLN A 1 105 ? -14.277 -5.983 9.052 1.00 98.31 105 GLN A C 1
ATOM 786 O O . GLN A 1 105 ? -14.592 -5.195 8.157 1.00 98.31 105 GLN A O 1
ATOM 791 N N . GLY A 1 106 ? -13.002 -6.316 9.280 1.00 98.31 106 GLY A N 1
ATOM 792 C CA . GLY A 1 106 ? -11.867 -5.802 8.520 1.00 98.31 106 GLY A CA 1
ATOM 793 C C . GLY A 1 106 ? -11.523 -4.352 8.849 1.00 98.31 106 GLY A C 1
ATOM 794 O O . GLY A 1 106 ? -10.803 -3.709 8.094 1.00 98.31 106 GLY A O 1
ATOM 795 N N . ARG A 1 107 ? -12.043 -3.794 9.944 1.00 98.62 107 ARG A N 1
ATOM 796 C CA . ARG A 1 107 ? -11.904 -2.373 10.280 1.00 98.62 107 ARG A CA 1
ATOM 797 C C . ARG A 1 107 ? -10.852 -2.163 11.351 1.00 98.62 107 ARG A C 1
ATOM 799 O O . ARG A 1 107 ? -10.866 -2.842 12.371 1.00 98.62 107 ARG A O 1
ATOM 806 N N . ALA A 1 108 ? -10.010 -1.159 11.166 1.00 98.62 108 ALA A N 1
ATOM 807 C CA . ALA A 1 108 ? -9.134 -0.640 12.202 1.00 98.62 108 ALA A CA 1
ATOM 808 C C . ALA A 1 108 ? -9.560 0.804 12.510 1.00 98.62 108 ALA A C 1
ATOM 810 O O . ALA A 1 108 ? -9.366 1.714 11.699 1.00 98.62 108 ALA A O 1
ATOM 811 N N . LEU A 1 109 ? -10.216 0.994 13.659 1.00 98.06 109 LEU A N 1
ATOM 812 C CA . LEU A 1 109 ? -10.684 2.305 14.104 1.00 98.06 109 LEU A CA 1
ATOM 813 C C . LEU A 1 109 ? -9.560 3.042 14.836 1.00 98.06 109 LEU A C 1
ATOM 815 O O . LEU A 1 109 ? -9.002 2.537 15.808 1.00 98.06 109 LEU A O 1
ATOM 819 N N . ILE A 1 110 ? -9.276 4.262 14.393 1.00 97.81 110 ILE A N 1
ATOM 820 C CA . ILE A 1 110 ? -8.232 5.123 14.943 1.00 97.81 110 ILE A CA 1
ATOM 821 C C . ILE A 1 110 ? -8.936 6.209 15.750 1.00 97.81 110 ILE A C 1
ATOM 823 O O . ILE A 1 110 ? -9.484 7.151 15.181 1.00 97.81 110 ILE A O 1
ATOM 827 N N . GLN A 1 111 ? -8.972 6.053 17.073 1.00 96.75 111 GLN A N 1
ATOM 828 C CA . GLN A 1 111 ? -9.677 6.955 17.997 1.00 96.75 111 GLN A CA 1
ATOM 829 C C . GLN A 1 111 ? -8.771 8.089 18.499 1.00 96.75 111 GLN A C 1
ATOM 831 O O . GLN A 1 111 ? -8.706 8.372 19.692 1.00 96.75 111 GLN A O 1
ATOM 836 N N . GLN A 1 112 ? -8.022 8.690 17.580 1.00 95.06 112 GLN A N 1
ATOM 837 C CA . GLN A 1 112 ? -7.183 9.850 17.844 1.00 95.06 112 GLN A CA 1
ATOM 838 C C . GLN A 1 112 ? -7.047 10.692 16.568 1.00 95.06 112 GLN A C 1
ATOM 840 O O . GLN A 1 112 ? -7.088 10.130 15.464 1.00 95.06 112 GLN A O 1
ATOM 845 N N . PRO A 1 113 ? -6.820 12.007 16.699 1.00 93.12 113 PRO A N 1
ATOM 846 C CA . PRO A 1 113 ? -6.337 12.822 15.596 1.00 93.12 113 PRO A CA 1
ATOM 847 C C . PRO A 1 113 ? -5.022 12.266 15.036 1.00 93.12 113 PRO A C 1
ATOM 849 O O . PRO A 1 113 ? -4.164 11.770 15.773 1.00 93.12 113 PRO A O 1
ATOM 852 N N . LEU A 1 114 ? -4.858 12.358 13.718 1.00 91.94 114 LEU A N 1
ATOM 853 C CA . LEU A 1 114 ? -3.614 12.023 13.031 1.00 91.94 114 LEU A CA 1
ATOM 854 C C . LEU A 1 114 ? -2.946 13.316 12.576 1.00 91.94 114 LEU A C 1
ATOM 856 O O . LEU A 1 114 ? -3.391 13.960 11.628 1.00 91.94 114 LEU A O 1
ATOM 860 N N . GLU A 1 115 ? -1.880 13.699 13.269 1.00 83.12 115 GLU A N 1
ATOM 861 C CA . GLU A 1 115 ? -1.093 14.877 12.920 1.00 83.12 115 GLU A CA 1
ATOM 862 C C . GLU A 1 115 ? -0.025 14.503 11.888 1.00 83.12 115 GLU A C 1
ATOM 864 O O . GLU A 1 115 ? 1.056 14.025 12.229 1.00 83.12 115 GLU A O 1
ATOM 869 N N . ALA A 1 116 ? -0.335 14.718 10.610 1.00 74.44 116 ALA A N 1
ATOM 870 C CA . ALA A 1 11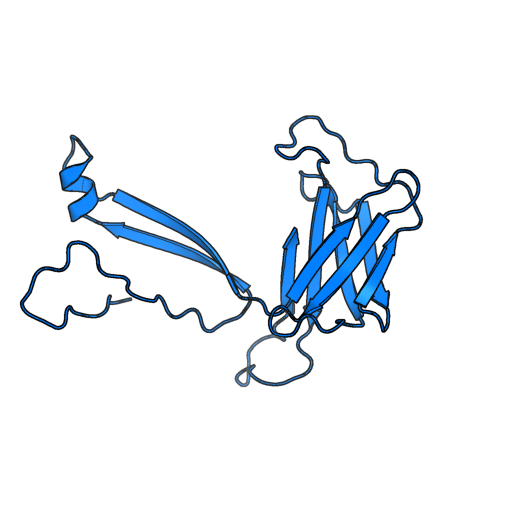6 ? 0.656 14.699 9.543 1.00 74.44 116 ALA A CA 1
ATOM 871 C C . ALA A 1 116 ? 1.118 16.129 9.246 1.00 74.44 116 ALA A C 1
ATOM 873 O O . ALA A 1 116 ? 0.310 17.027 9.000 1.00 74.44 116 ALA A O 1
ATOM 874 N N . GLY A 1 117 ? 2.432 16.352 9.270 1.00 70.56 117 GLY A N 1
ATOM 875 C CA . GLY A 1 117 ? 3.006 17.591 8.758 1.00 70.56 117 GLY A CA 1
ATOM 876 C C . GLY A 1 117 ? 2.861 17.635 7.238 1.00 70.56 117 GLY A C 1
ATOM 877 O O . GLY A 1 117 ? 3.199 16.672 6.566 1.00 70.56 117 GLY A O 1
ATOM 878 N N . TYR A 1 118 ? 2.379 18.749 6.687 1.00 70.44 118 TYR A N 1
ATOM 879 C CA . TYR A 1 118 ? 2.190 18.901 5.235 1.00 70.44 118 TYR A CA 1
ATOM 880 C C . TYR A 1 118 ? 3.466 19.321 4.492 1.00 70.44 118 TYR A C 1
ATOM 882 O O . TYR A 1 118 ? 3.530 19.251 3.265 1.00 70.44 118 TYR A O 1
ATOM 890 N N . GLN A 1 119 ? 4.482 19.808 5.211 1.00 74.69 119 GLN A N 1
ATOM 891 C CA . GLN A 1 119 ? 5.680 20.347 4.575 1.00 74.69 119 GLN A CA 1
ATOM 892 C C . GLN A 1 119 ? 6.508 19.236 3.929 1.00 74.69 119 GLN A C 1
ATOM 894 O O . GLN A 1 119 ? 7.009 18.349 4.611 1.00 74.69 119 GLN A O 1
ATOM 899 N N . GLY A 1 120 ? 6.668 19.319 2.608 1.00 75.31 120 GLY A N 1
ATOM 900 C CA . GLY A 1 120 ? 7.449 18.356 1.831 1.00 75.31 120 GLY A CA 1
ATOM 901 C C . GLY A 1 120 ? 6.684 17.100 1.406 1.00 75.31 120 GLY A C 1
ATOM 902 O O . GLY A 1 120 ? 7.272 16.249 0.744 1.00 75.31 120 GLY A O 1
ATOM 903 N N . CYS A 1 121 ? 5.391 16.982 1.726 1.00 81.19 121 CYS A N 1
ATOM 904 C CA . CYS A 1 121 ? 4.574 15.863 1.264 1.00 81.19 121 CYS A CA 1
ATOM 905 C C . CYS A 1 121 ? 3.975 16.140 -0.121 1.00 81.19 121 CYS A C 1
ATOM 907 O O . CYS A 1 121 ? 3.447 17.218 -0.382 1.00 81.19 121 CYS A O 1
ATOM 909 N N . VAL A 1 122 ? 4.014 15.135 -0.999 1.00 73.38 122 VAL A N 1
ATOM 910 C CA . VAL A 1 122 ? 3.461 15.219 -2.365 1.00 73.38 122 VAL A CA 1
ATOM 911 C C . VAL A 1 122 ? 1.928 15.046 -2.381 1.00 73.38 122 VAL A C 1
ATOM 913 O O . VAL A 1 122 ? 1.273 15.466 -3.328 1.00 73.38 122 VAL A O 1
ATOM 916 N N . HIS A 1 123 ? 1.347 14.453 -1.329 1.00 66.38 123 HIS A N 1
ATOM 917 C CA . HIS A 1 123 ? -0.088 14.155 -1.202 1.00 66.38 123 HIS A CA 1
ATOM 918 C C . HIS A 1 123 ? -0.813 15.084 -0.214 1.00 66.38 123 HIS A C 1
ATOM 920 O O . HIS A 1 123 ? -0.265 15.418 0.837 1.00 66.38 123 HIS A O 1
ATOM 926 N N . GLU A 1 124 ? -2.082 15.409 -0.509 1.00 61.88 124 GLU A N 1
ATOM 927 C CA . GLU A 1 124 ? -2.914 16.410 0.196 1.00 61.88 124 GLU A CA 1
ATOM 928 C C . GLU A 1 124 ? -3.091 16.184 1.710 1.00 61.88 124 GLU A C 1
ATOM 930 O O . GLU A 1 124 ? -3.392 17.129 2.436 1.00 61.88 124 GLU A O 1
ATOM 935 N N . HIS A 1 125 ? -2.883 14.962 2.209 1.00 69.62 125 HIS A N 1
ATOM 936 C CA . HIS A 1 125 ? -3.000 14.636 3.637 1.00 69.62 125 HIS A CA 1
ATOM 937 C C . HIS A 1 125 ? -1.681 14.237 4.303 1.00 69.62 125 HIS A C 1
ATOM 939 O O . HIS A 1 125 ? -1.657 14.077 5.517 1.00 69.62 125 HIS A O 1
ATOM 945 N N . GLY A 1 126 ? -0.594 14.059 3.542 1.00 85.19 126 GLY A N 1
ATOM 946 C CA . GLY A 1 126 ? 0.704 13.650 4.091 1.00 85.19 126 GLY A CA 1
ATOM 947 C C . GLY A 1 126 ? 0.701 12.308 4.836 1.00 85.19 126 GLY A C 1
ATOM 948 O O . GLY A 1 126 ? 1.615 12.062 5.618 1.00 85.19 126 GLY A O 1
ATOM 949 N N . LEU A 1 127 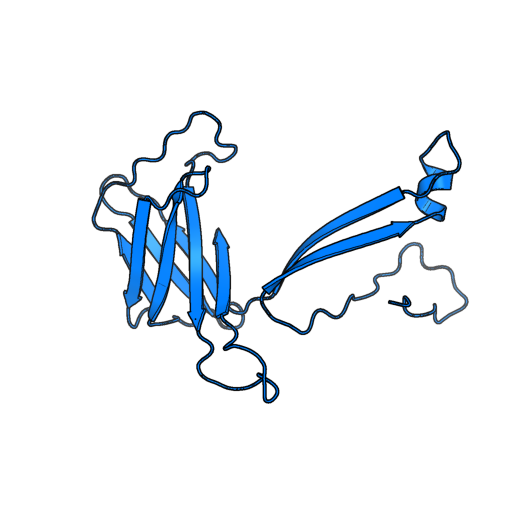? -0.310 11.463 4.618 1.00 91.19 127 LEU A N 1
ATOM 950 C CA . LEU A 1 127 ? -0.449 10.146 5.236 1.00 91.19 127 LEU A CA 1
ATOM 951 C C . LEU A 1 127 ? -0.147 9.048 4.217 1.00 91.19 127 LEU A C 1
ATOM 953 O O . LEU A 1 127 ? -0.501 9.177 3.048 1.00 91.19 127 LEU A O 1
ATOM 957 N N . PHE A 1 128 ? 0.471 7.972 4.691 1.00 92.56 128 PHE A N 1
ATOM 958 C CA . PHE A 1 128 ? 0.710 6.744 3.939 1.00 92.56 128 PHE A CA 1
ATOM 959 C C . PHE A 1 128 ? 0.265 5.560 4.793 1.00 92.56 128 PHE A C 1
ATOM 961 O O . PHE A 1 128 ? 0.734 5.398 5.923 1.00 92.56 128 PHE A O 1
ATOM 968 N N . ILE A 1 129 ? -0.676 4.758 4.301 1.00 96.00 129 ILE A N 1
ATOM 969 C CA . ILE A 1 129 ? -1.298 3.694 5.087 1.00 96.00 129 ILE A CA 1
ATOM 970 C C . ILE A 1 129 ? -0.833 2.361 4.535 1.00 96.00 129 ILE A C 1
ATOM 972 O O . ILE A 1 129 ? -0.994 2.091 3.352 1.00 96.00 129 ILE A O 1
ATOM 976 N N . THR A 1 130 ? -0.300 1.508 5.403 1.00 96.81 130 THR A N 1
ATOM 977 C CA . THR A 1 130 ? 0.054 0.130 5.063 1.00 96.81 130 THR A CA 1
ATOM 978 C C . THR A 1 130 ? -0.861 -0.840 5.793 1.00 96.81 130 THR A C 1
ATOM 980 O O . THR A 1 130 ? -1.237 -0.613 6.947 1.00 96.81 130 THR A O 1
ATOM 983 N N . ALA A 1 131 ? -1.222 -1.924 5.117 1.00 97.69 131 ALA A N 1
ATOM 984 C CA . ALA A 1 131 ? -1.908 -3.063 5.699 1.00 97.69 131 ALA A CA 1
ATOM 985 C C . ALA A 1 131 ? -1.147 -4.338 5.343 1.00 97.69 131 ALA A C 1
ATOM 987 O O . ALA A 1 131 ? -0.833 -4.550 4.174 1.00 97.69 131 ALA A O 1
ATOM 988 N N . SER A 1 132 ? -0.871 -5.190 6.324 1.00 95.50 132 SER A N 1
ATOM 989 C CA . SER A 1 132 ? -0.203 -6.465 6.103 1.00 95.50 132 SER A CA 1
ATOM 990 C C . SER A 1 132 ? -0.923 -7.615 6.792 1.00 95.50 132 SER A C 1
ATOM 992 O O . SER A 1 132 ? -1.573 -7.463 7.830 1.00 95.50 132 SER A O 1
ATOM 994 N N . LYS A 1 133 ? -0.823 -8.804 6.204 1.00 94.31 133 LYS A N 1
ATOM 995 C CA . LYS A 1 133 ? -1.361 -10.028 6.790 1.00 94.31 133 LYS A CA 1
ATOM 996 C C . LYS A 1 133 ? -0.378 -11.161 6.550 1.00 94.31 133 LYS A C 1
ATOM 998 O O . LYS A 1 133 ? 0.001 -11.425 5.413 1.00 94.31 133 LYS A O 1
ATOM 1003 N N . ALA A 1 134 ? 0.013 -11.840 7.624 1.00 86.38 134 ALA A N 1
ATOM 1004 C CA . ALA A 1 134 ? 0.710 -13.110 7.495 1.00 86.38 134 ALA A CA 1
ATOM 1005 C C . ALA A 1 134 ? -0.219 -14.110 6.793 1.00 86.38 134 ALA A C 1
ATOM 1007 O O . ALA A 1 134 ? -1.359 -14.300 7.234 1.00 86.38 134 ALA A O 1
ATOM 1008 N N . ASP A 1 135 ? 0.257 -14.724 5.711 1.00 69.25 135 ASP A N 1
ATOM 1009 C CA . ASP A 1 135 ? -0.450 -15.809 5.036 1.00 69.25 135 ASP A CA 1
ATOM 1010 C C . ASP A 1 135 ? -0.819 -16.913 6.049 1.00 69.25 135 ASP A C 1
ATOM 1012 O O . ASP A 1 135 ? 0.024 -17.385 6.814 1.00 69.25 135 ASP A O 1
ATOM 1016 N N . ALA A 1 136 ? -2.098 -17.299 6.078 1.00 55.97 136 ALA A N 1
ATOM 1017 C CA . ALA A 1 136 ? -2.595 -18.366 6.940 1.00 55.97 136 ALA A CA 1
ATOM 1018 C C . ALA A 1 136 ? -2.491 -19.769 6.302 1.00 55.97 136 ALA A C 1
ATOM 1020 O O . ALA A 1 136 ? -2.583 -20.744 7.047 1.00 55.97 136 ALA A O 1
ATOM 1021 N N . ALA A 1 137 ? -2.294 -19.903 4.980 1.00 45.44 137 ALA A N 1
ATOM 1022 C CA . ALA A 1 137 ? -1.952 -21.154 4.288 1.00 45.44 137 ALA A CA 1
ATOM 1023 C C . ALA A 1 137 ? -1.748 -20.974 2.759 1.00 45.44 137 ALA A C 1
ATOM 1025 O O . ALA A 1 137 ? -2.716 -20.716 2.045 1.00 45.44 137 ALA A O 1
ATOM 1026 N N . GLY A 1 138 ? -0.588 -21.407 2.230 1.00 39.25 138 GLY A N 1
ATOM 1027 C CA . GLY A 1 138 ? -0.632 -22.474 1.213 1.00 39.25 138 GLY A CA 1
ATOM 1028 C C . GLY A 1 138 ? 0.379 -22.538 0.058 1.00 39.25 138 GLY A C 1
ATOM 1029 O O . GLY A 1 138 ? 0.352 -23.550 -0.638 1.00 39.25 138 GLY A O 1
ATOM 1030 N N . THR A 1 139 ? 1.275 -21.571 -0.173 1.00 40.31 139 THR A N 1
ATOM 1031 C CA . THR A 1 139 ? 2.246 -21.658 -1.304 1.00 40.31 139 THR A CA 1
ATOM 1032 C C . THR A 1 139 ? 3.702 -21.367 -0.950 1.00 40.31 139 THR A C 1
ATOM 1034 O O . THR A 1 139 ? 4.529 -21.177 -1.840 1.00 40.31 139 THR A O 1
ATOM 1037 N N . ALA A 1 140 ? 4.077 -21.403 0.328 1.00 43.09 140 ALA A N 1
ATOM 1038 C CA . ALA A 1 140 ? 5.493 -21.447 0.674 1.00 43.09 140 ALA A CA 1
ATOM 1039 C C . ALA A 1 140 ? 6.055 -22.838 0.331 1.00 43.09 140 ALA A C 1
ATOM 1041 O O . ALA A 1 140 ? 5.771 -23.833 1.004 1.00 43.09 140 ALA A O 1
ATOM 1042 N N . ALA A 1 141 ? 6.873 -22.913 -0.721 1.00 40.97 141 ALA A N 1
ATOM 1043 C CA . ALA A 1 141 ? 7.790 -24.030 -0.902 1.00 40.97 141 ALA A CA 1
ATOM 1044 C C . ALA A 1 141 ? 8.601 -24.222 0.394 1.00 40.97 141 ALA A C 1
ATOM 1046 O O . ALA A 1 141 ? 8.990 -23.252 1.049 1.00 40.97 141 ALA A O 1
ATOM 1047 N N . LYS A 1 142 ? 8.838 -25.479 0.786 1.00 33.69 142 LYS A N 1
ATOM 1048 C CA . LYS A 1 142 ? 9.636 -25.840 1.971 1.00 33.69 142 LYS A CA 1
ATOM 1049 C C . LYS A 1 142 ? 10.939 -25.019 1.993 1.00 33.69 142 LYS A C 1
ATOM 1051 O O . LYS A 1 142 ? 11.797 -25.236 1.145 1.00 33.69 142 LYS A O 1
ATOM 1056 N N . GLY A 1 143 ? 11.082 -24.106 2.960 1.00 39.75 143 GLY A N 1
ATOM 1057 C CA . GLY A 1 143 ? 12.275 -23.261 3.129 1.00 39.75 143 GLY A CA 1
ATOM 1058 C C . GLY A 1 143 ? 12.092 -21.762 2.851 1.00 39.75 143 GLY A C 1
ATOM 1059 O O . GLY A 1 143 ? 13.049 -21.017 3.042 1.00 39.75 143 GLY A O 1
ATOM 1060 N N . VAL A 1 144 ? 10.902 -21.303 2.448 1.00 48.34 144 VAL A N 1
ATOM 1061 C CA . VAL A 1 144 ? 10.591 -19.870 2.272 1.00 48.34 144 VAL A CA 1
ATOM 1062 C C . VAL A 1 144 ? 9.981 -19.307 3.563 1.00 48.34 144 VAL A C 1
ATOM 1064 O O . VAL A 1 144 ? 9.117 -19.943 4.169 1.00 48.34 144 VAL A O 1
ATOM 1067 N N . ALA A 1 145 ? 10.460 -18.140 4.012 1.00 48.47 145 ALA A N 1
ATOM 1068 C CA . ALA A 1 145 ? 9.895 -17.412 5.152 1.00 48.47 145 ALA A CA 1
ATOM 1069 C C . ALA A 1 145 ? 8.379 -17.194 4.954 1.00 48.47 145 ALA A C 1
ATOM 1071 O O . ALA A 1 145 ? 7.943 -17.091 3.807 1.00 48.47 145 ALA A O 1
ATOM 1072 N N . PRO A 1 146 ? 7.563 -17.134 6.026 1.00 54.56 146 PRO A N 1
ATOM 1073 C CA . PRO A 1 146 ? 6.131 -16.882 5.885 1.00 54.56 146 PRO A CA 1
ATOM 1074 C C . PRO A 1 146 ? 5.912 -15.624 5.038 1.00 54.56 146 PRO A C 1
ATOM 1076 O O . PRO A 1 146 ? 6.441 -14.559 5.359 1.00 54.56 146 PRO A O 1
ATOM 1079 N N . ALA A 1 147 ? 5.187 -15.772 3.929 1.00 66.88 147 ALA A N 1
ATOM 1080 C CA . ALA A 1 147 ? 4.908 -14.667 3.029 1.00 66.88 147 ALA A CA 1
ATOM 1081 C C . ALA A 1 147 ? 3.926 -13.713 3.720 1.00 66.88 147 ALA A C 1
ATOM 1083 O O . ALA A 1 147 ? 2.824 -14.102 4.112 1.00 66.88 147 ALA A O 1
ATOM 1084 N N . THR A 1 148 ? 4.347 -12.467 3.903 1.00 82.00 148 THR A N 1
ATOM 1085 C CA . THR A 1 148 ? 3.479 -11.397 4.391 1.00 82.00 148 THR A CA 1
ATOM 1086 C C . THR A 1 148 ? 2.887 -10.699 3.180 1.00 82.00 148 THR A C 1
ATOM 1088 O O . THR A 1 148 ? 3.623 -10.086 2.407 1.00 82.00 148 THR A O 1
ATOM 1091 N N . ASP A 1 149 ? 1.569 -10.793 3.013 1.00 88.44 149 ASP A N 1
ATOM 1092 C CA . ASP A 1 149 ? 0.864 -10.004 2.008 1.00 88.44 149 ASP A CA 1
ATOM 1093 C C . ASP A 1 149 ? 0.778 -8.542 2.478 1.00 88.44 149 ASP A C 1
ATOM 1095 O O . ASP A 1 149 ? 0.669 -8.286 3.682 1.00 88.44 149 ASP A O 1
ATOM 1099 N N . LEU A 1 150 ? 0.858 -7.587 1.549 1.00 92.69 150 LEU A N 1
ATOM 1100 C CA . LEU A 1 150 ? 0.950 -6.152 1.828 1.00 92.69 150 LEU A CA 1
ATOM 1101 C C . LEU A 1 150 ? 0.107 -5.346 0.834 1.00 92.69 150 LEU A C 1
ATOM 1103 O O . LEU A 1 150 ? 0.254 -5.505 -0.372 1.00 92.69 150 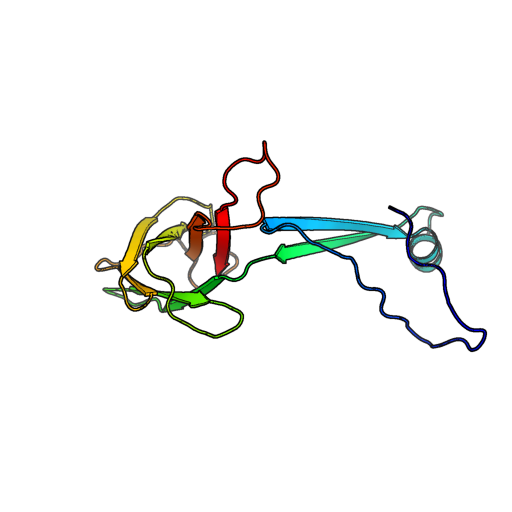LEU A O 1
ATOM 1107 N N . ALA A 1 151 ? -0.663 -4.388 1.344 1.00 93.94 151 ALA A N 1
ATOM 1108 C CA . ALA A 1 151 ? -1.305 -3.329 0.571 1.00 93.94 151 ALA A CA 1
ATOM 1109 C C . ALA A 1 151 ? -0.966 -1.946 1.137 1.00 93.94 151 ALA A C 1
ATOM 1111 O O . ALA A 1 151 ? -0.670 -1.809 2.327 1.00 93.94 151 ALA A O 1
ATOM 1112 N N . PHE A 1 152 ? -1.038 -0.912 0.295 1.00 93.75 152 PHE A N 1
ATOM 1113 C CA . PHE A 1 152 ? -0.896 0.475 0.730 1.00 93.75 152 PHE A CA 1
ATOM 1114 C C . PHE A 1 152 ? -1.803 1.446 -0.039 1.00 93.75 152 PHE A C 1
ATOM 1116 O O . PHE A 1 152 ? -2.176 1.164 -1.179 1.00 93.75 152 PHE A O 1
ATOM 1123 N N . VAL A 1 153 ? -2.154 2.575 0.595 1.00 90.62 153 VAL A N 1
ATOM 1124 C CA . VAL A 1 153 ? -2.933 3.698 0.028 1.00 90.62 153 VAL A CA 1
ATOM 1125 C C . VAL A 1 153 ? -2.450 5.044 0.562 1.00 90.62 153 VAL A C 1
ATOM 1127 O O . VAL A 1 153 ? -1.940 5.081 1.710 1.00 90.62 153 VAL A O 1
#

pLDDT: mean 85.27, std 16.5, range [33.69, 98.69]

Foldseek 3Di:
DDFDDDDDDDDDVDDDGDDDDPAAAKDKDKDWDQPVCVVPPPDSDIDIDIDIDGRFQKDWDKDADAQKIKIAIAGNVPRQADFFWKKFKAFLVRHTQDIDTAHPRRMDIGRGGRDHDPPPHPDPRRIKMKTKDFDPDDDDDPPDDGDIGMDMD

Sequence (153 aa):
MDLPALQGGDPRPFEVIGIPLTEPGYHVVEIESGRLGQSLLASKAPMYVRTGILVTNLGVHFKPGRESSLAWVTSLDRAQPVAGAEVTVHDCTGKPLWRGTTDAQGRALIQQPLEAGYQGCVHEHGLFITASKADAAGTAAKGVAPATDLAFV